Protein AF-A0AA40WFL5-F1 (afdb_monomer_lite)

Secondary structure (DSSP, 8-state):
--SBSGGG----HHHHHHHTTTS---B-----TTTTTHHHHHS-HHHHHHHHHHHHTTS-HHHHHHHHHHHHHHHTT-S-HHHHHHHHHHHHHHHHHHH---HHHHHHHHHHTTTT-

Organism: NCBI:txid44276

Sequence (117 aa):
MGDRFLDQFVLTKQETDVFQDFIPDFKIDLFDLKEVELKKKLESITFQVTLGVVQKIREGDLEFISHLPGLFSLLVGIEEESKRVTILRKLLLYIYWARELKPTEFKRVLAISKLEQ

Structure (mmCIF, N/CA/C/O backbone):
data_AF-A0AA40WFL5-F1
#
_entry.id   AF-A0AA40WFL5-F1
#
loop_
_atom_site.group_PDB
_atom_site.id
_atom_site.type_symbol
_atom_site.label_atom_id
_atom_site.label_alt_id
_atom_site.label_comp_id
_atom_site.label_asym_id
_atom_site.label_entity_id
_atom_site.label_seq_id
_atom_site.pdbx_PDB_ins_code
_atom_site.Cartn_x
_atom_site.Cartn_y
_atom_site.Cartn_z
_atom_site.occupancy
_atom_site.B_iso_or_equiv
_atom_site.auth_seq_id
_atom_site.auth_comp_id
_atom_site.auth_asym_id
_atom_site.auth_atom_id
_atom_site.pdbx_PDB_model_num
ATOM 1 N N . MET A 1 1 ? -8.247 0.980 -27.209 1.00 62.97 1 MET A N 1
ATOM 2 C CA . MET A 1 1 ? -7.196 0.127 -26.623 1.00 62.97 1 MET A CA 1
ATOM 3 C C . MET A 1 1 ? -7.851 -1.179 -26.235 1.00 62.97 1 MET A C 1
ATOM 5 O O . MET A 1 1 ? -8.976 -1.129 -25.745 1.00 62.97 1 MET A O 1
ATOM 9 N N . GLY A 1 2 ? -7.224 -2.301 -26.580 1.00 79.25 2 GLY A N 1
ATOM 10 C CA . GLY A 1 2 ? -7.715 -3.634 -26.235 1.00 79.25 2 GLY A CA 1
ATOM 11 C C . GLY A 1 2 ? -7.465 -3.976 -24.765 1.00 79.25 2 GLY A C 1
ATOM 12 O O . GLY A 1 2 ? -6.986 -3.139 -23.994 1.00 79.25 2 GLY A O 1
ATOM 13 N N . ASP A 1 3 ? -7.858 -5.181 -24.370 1.00 87.06 3 ASP A N 1
ATOM 14 C CA . ASP A 1 3 ? -7.826 -5.664 -22.991 1.00 87.06 3 ASP A CA 1
ATOM 15 C C . ASP A 1 3 ? -6.572 -6.487 -22.675 1.00 87.06 3 ASP A C 1
ATOM 17 O O . ASP A 1 3 ? -6.516 -7.139 -21.635 1.00 87.06 3 ASP A O 1
ATOM 21 N N . ARG A 1 4 ? -5.550 -6.470 -23.535 1.00 87.31 4 ARG A N 1
ATOM 22 C CA . ARG A 1 4 ? -4.276 -7.157 -23.304 1.00 87.31 4 ARG A CA 1
ATOM 23 C C . ARG A 1 4 ? -3.137 -6.174 -23.068 1.00 87.31 4 ARG A C 1
ATOM 25 O O . ARG A 1 4 ? -3.219 -4.988 -23.395 1.00 87.31 4 ARG A O 1
ATOM 32 N N . PHE A 1 5 ? -2.067 -6.665 -22.451 1.00 86.75 5 PHE A N 1
ATOM 33 C CA . PHE A 1 5 ? -0.903 -5.853 -22.117 1.00 86.75 5 PHE A CA 1
ATOM 34 C C . PHE A 1 5 ? -0.224 -5.285 -23.362 1.00 86.75 5 PHE A C 1
ATOM 36 O O . PHE A 1 5 ? 0.102 -4.098 -23.382 1.00 86.75 5 PHE A O 1
ATOM 43 N N . LEU A 1 6 ? -0.087 -6.083 -24.424 1.00 87.06 6 LEU A N 1
ATOM 44 C CA . LEU A 1 6 ? 0.488 -5.600 -25.680 1.00 87.06 6 LEU A CA 1
ATOM 45 C C . LEU A 1 6 ? -0.364 -4.519 -26.357 1.00 87.06 6 LEU A C 1
ATOM 47 O O . LEU A 1 6 ? 0.194 -3.633 -26.999 1.00 87.06 6 LEU A O 1
ATOM 51 N N . ASP A 1 7 ? -1.682 -4.507 -26.132 1.00 87.25 7 ASP A N 1
ATOM 52 C CA . ASP A 1 7 ? -2.582 -3.487 -26.691 1.00 87.25 7 ASP A CA 1
ATOM 53 C C . ASP A 1 7 ? -2.334 -2.076 -26.128 1.00 87.25 7 ASP A C 1
ATOM 55 O O . ASP A 1 7 ? -2.905 -1.097 -26.622 1.00 87.25 7 ASP A O 1
ATOM 59 N N . GLN A 1 8 ? -1.515 -1.961 -25.075 1.00 84.62 8 GLN A N 1
ATOM 60 C CA . GLN A 1 8 ? -1.120 -0.683 -24.475 1.00 84.62 8 GLN A CA 1
ATOM 61 C C . GLN A 1 8 ? 0.056 -0.022 -25.202 1.00 84.62 8 GLN A C 1
ATOM 63 O O . GLN A 1 8 ? 0.362 1.143 -24.941 1.00 84.62 8 GLN A O 1
ATOM 68 N N . PHE A 1 9 ? 0.709 -0.738 -26.117 1.00 84.81 9 PHE A N 1
ATOM 69 C CA . PHE A 1 9 ? 1.863 -0.254 -26.860 1.00 84.81 9 PHE A CA 1
ATOM 70 C C . PHE A 1 9 ? 1.497 -0.032 -28.326 1.00 84.81 9 PHE A C 1
ATOM 72 O O . PHE A 1 9 ? 0.737 -0.789 -28.924 1.00 84.81 9 PHE A O 1
ATOM 79 N N . VAL A 1 10 ? 2.071 1.006 -28.932 1.00 85.50 10 VAL A N 1
ATOM 80 C CA . VAL A 1 10 ? 2.010 1.212 -30.383 1.00 85.50 10 VAL A CA 1
ATOM 81 C C . VAL A 1 10 ? 3.369 0.821 -30.942 1.00 85.50 10 VAL A C 1
ATOM 83 O O . VAL A 1 10 ? 4.265 1.654 -31.035 1.00 85.50 10 VAL A O 1
ATOM 86 N N . LEU A 1 11 ? 3.532 -0.467 -31.237 1.00 85.06 11 LEU A N 1
ATOM 87 C CA . LEU A 1 11 ? 4.772 -1.015 -31.780 1.00 85.06 11 LEU A CA 1
ATOM 88 C C . LEU A 1 11 ? 4.714 -1.053 -33.306 1.00 85.06 11 LEU A C 1
ATOM 90 O O . LEU A 1 11 ? 3.688 -1.377 -33.909 1.00 85.06 11 LEU A O 1
ATOM 94 N N . THR A 1 12 ? 5.839 -0.755 -33.946 1.00 89.94 12 THR A N 1
ATOM 95 C CA . THR A 1 12 ? 6.025 -1.055 -35.364 1.00 89.94 12 THR A CA 1
ATOM 96 C C . THR A 1 12 ? 6.135 -2.567 -35.573 1.00 89.94 12 THR A C 1
ATOM 98 O O . THR A 1 12 ? 6.370 -3.346 -34.645 1.00 89.94 12 THR A O 1
ATOM 101 N N . LYS A 1 13 ? 5.992 -3.011 -36.824 1.00 88.00 13 LYS A N 1
ATOM 102 C CA . LYS A 1 13 ? 6.083 -4.436 -37.167 1.00 88.00 13 LYS A CA 1
ATOM 103 C C . LYS A 1 13 ? 7.443 -5.037 -36.784 1.00 88.00 13 LYS A C 1
ATOM 105 O O . LYS A 1 13 ? 7.504 -6.123 -36.230 1.00 88.00 13 LYS A O 1
ATOM 110 N N . GLN A 1 14 ? 8.512 -4.273 -37.006 1.00 89.81 14 GLN A N 1
ATOM 111 C CA . GLN A 1 14 ? 9.882 -4.687 -36.712 1.00 89.81 14 GLN A CA 1
ATOM 112 C C . GLN A 1 14 ? 10.139 -4.806 -35.200 1.00 89.81 14 GLN A C 1
ATOM 114 O O . GLN A 1 14 ? 10.811 -5.733 -34.764 1.00 89.81 14 GLN A O 1
ATOM 119 N N . GLU A 1 15 ? 9.573 -3.906 -34.391 1.00 86.94 15 GLU A N 1
ATOM 120 C CA . GLU A 1 15 ? 9.639 -3.989 -32.926 1.00 86.94 15 GLU A CA 1
ATOM 121 C C . GLU A 1 15 ? 8.811 -5.157 -32.390 1.00 86.94 15 GLU A C 1
ATOM 123 O O . GLU A 1 15 ? 9.253 -5.860 -31.489 1.00 86.94 15 GLU A O 1
ATOM 128 N N . THR A 1 16 ? 7.636 -5.404 -32.970 1.00 86.75 16 THR A N 1
ATOM 129 C CA . THR A 1 16 ? 6.779 -6.532 -32.579 1.00 86.75 16 THR A CA 1
ATOM 130 C C . THR A 1 16 ? 7.499 -7.862 -32.796 1.00 86.75 16 THR A C 1
ATOM 132 O O . THR A 1 16 ? 7.569 -8.667 -31.872 1.00 86.75 16 THR A O 1
ATOM 135 N N . ASP A 1 17 ? 8.113 -8.055 -33.967 1.00 86.56 17 ASP A N 1
ATOM 136 C CA . ASP A 1 17 ? 8.839 -9.286 -34.305 1.00 86.56 17 ASP A CA 1
ATOM 137 C C . ASP A 1 17 ? 10.021 -9.555 -33.355 1.00 86.56 17 ASP A C 1
ATOM 139 O O . ASP A 1 17 ? 10.350 -10.709 -33.088 1.00 86.56 17 ASP A O 1
ATOM 143 N N . VAL A 1 18 ? 10.653 -8.500 -32.828 1.00 87.06 18 VAL A N 1
ATOM 144 C CA . VAL A 1 18 ? 11.785 -8.610 -31.895 1.00 87.06 18 VAL A CA 1
ATOM 145 C C . VAL A 1 18 ? 11.320 -8.806 -30.455 1.00 87.06 18 VAL A C 1
ATOM 147 O O . VAL A 1 18 ? 11.914 -9.594 -29.725 1.00 87.06 18 VAL A O 1
ATOM 150 N N . PHE A 1 19 ? 10.293 -8.076 -30.016 1.00 80.56 19 PHE A N 1
ATOM 151 C CA . PHE A 1 19 ? 9.925 -7.999 -28.602 1.00 80.56 19 PHE A CA 1
ATOM 152 C C . PHE A 1 19 ? 8.816 -8.964 -28.178 1.00 80.56 19 PHE A C 1
ATOM 154 O O . PHE A 1 19 ? 8.676 -9.193 -26.976 1.00 80.56 19 PHE A O 1
ATOM 161 N N . GLN A 1 20 ? 8.059 -9.554 -29.111 1.00 79.94 20 GLN A N 1
ATOM 162 C CA . GLN A 1 20 ? 6.949 -10.464 -28.784 1.00 79.94 20 GLN A CA 1
ATOM 163 C C . GLN A 1 20 ? 7.365 -11.641 -27.888 1.00 79.94 20 GLN A C 1
ATOM 165 O O . GLN A 1 20 ? 6.587 -12.061 -27.038 1.00 79.94 20 GLN A O 1
ATOM 170 N N . ASP A 1 21 ? 8.603 -12.125 -28.024 1.00 84.56 21 ASP A N 1
ATOM 171 C CA . ASP A 1 21 ? 9.113 -13.259 -27.244 1.00 84.56 21 ASP A CA 1
ATOM 172 C C . ASP A 1 21 ? 9.585 -12.853 -25.836 1.00 84.56 21 ASP A C 1
ATOM 174 O O . ASP A 1 21 ? 9.753 -13.701 -24.958 1.00 84.56 21 ASP A O 1
ATOM 178 N N . PHE A 1 22 ? 9.800 -11.555 -25.603 1.00 85.25 22 PHE A N 1
ATOM 179 C CA .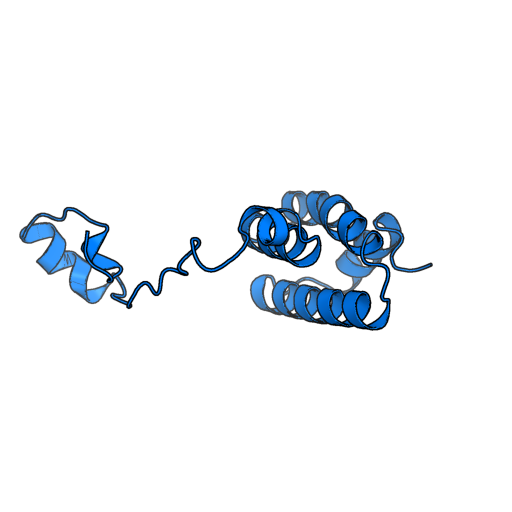 PHE A 1 22 ? 10.335 -11.021 -24.346 1.00 85.25 22 PHE A CA 1
ATOM 180 C C . PHE A 1 22 ? 9.291 -10.274 -23.516 1.00 85.25 22 PHE A C 1
ATOM 182 O O . PHE A 1 22 ? 9.456 -10.141 -22.302 1.00 85.25 22 PHE A O 1
ATOM 189 N N . ILE A 1 23 ? 8.233 -9.765 -24.151 1.00 82.31 23 ILE A N 1
ATOM 190 C CA . ILE A 1 23 ? 7.171 -9.027 -23.473 1.00 82.31 23 ILE A CA 1
ATOM 191 C C . ILE A 1 23 ? 6.019 -9.990 -23.159 1.00 82.31 23 ILE A C 1
ATOM 193 O O . ILE A 1 23 ? 5.372 -10.489 -24.077 1.00 82.31 23 ILE A O 1
ATOM 197 N N . PRO A 1 24 ? 5.709 -10.242 -21.874 1.00 84.00 24 PRO A N 1
ATOM 198 C CA . PRO A 1 24 ? 4.592 -11.099 -21.512 1.00 84.00 24 PRO A CA 1
ATOM 199 C C . PRO A 1 24 ? 3.269 -10.430 -21.884 1.00 84.00 24 PRO A C 1
ATOM 201 O O . PRO A 1 24 ? 2.962 -9.332 -21.421 1.00 84.00 24 PRO A O 1
ATOM 204 N N . ASP A 1 25 ? 2.459 -11.128 -22.674 1.00 88.94 25 ASP A N 1
ATOM 205 C CA . ASP A 1 25 ? 1.143 -10.649 -23.076 1.00 88.94 25 ASP A CA 1
ATOM 206 C C . ASP A 1 25 ? 0.030 -11.310 -22.255 1.00 88.94 25 ASP A C 1
ATOM 208 O O . ASP A 1 25 ? -0.427 -12.424 -22.531 1.00 88.94 25 ASP A O 1
ATOM 212 N N . PHE A 1 26 ? -0.406 -10.618 -21.208 1.00 88.38 26 PHE A N 1
ATOM 213 C CA . PHE A 1 26 ? -1.483 -11.055 -20.324 1.00 88.38 26 PHE A CA 1
ATOM 214 C C . PHE A 1 26 ? -2.728 -10.184 -20.499 1.00 88.38 26 PHE A C 1
ATOM 216 O O . PHE A 1 26 ? -2.655 -9.032 -20.925 1.00 88.38 26 PHE A O 1
ATOM 223 N N . LYS A 1 27 ? -3.888 -10.738 -20.136 1.00 89.00 27 LYS A N 1
ATOM 224 C CA . LYS A 1 27 ? -5.141 -9.985 -20.098 1.00 89.00 27 LYS A CA 1
ATOM 225 C C . LYS A 1 27 ? -5.105 -8.984 -18.941 1.00 89.00 27 LYS A C 1
ATOM 227 O O . LYS A 1 27 ? -4.838 -9.357 -17.799 1.00 89.00 27 LYS A O 1
ATOM 232 N N . ILE A 1 28 ? -5.401 -7.729 -19.235 1.00 84.62 28 ILE A N 1
ATOM 233 C CA . ILE A 1 28 ? -5.648 -6.676 -18.261 1.00 84.62 28 ILE A CA 1
ATOM 234 C C . ILE A 1 28 ? -7.125 -6.749 -17.869 1.00 84.62 28 ILE A C 1
ATOM 236 O O . ILE A 1 28 ? -8.005 -6.266 -18.578 1.00 84.62 28 ILE A O 1
ATOM 240 N N . ASP A 1 29 ? -7.398 -7.339 -16.710 1.00 78.62 29 ASP A N 1
ATOM 241 C CA . ASP A 1 29 ? -8.727 -7.285 -16.103 1.00 78.62 29 ASP A CA 1
ATOM 242 C C . ASP A 1 29 ? -8.863 -5.961 -15.339 1.00 78.62 29 ASP A C 1
ATOM 244 O O . ASP A 1 29 ? -8.360 -5.792 -14.223 1.00 78.62 29 ASP A O 1
ATOM 248 N N . LEU A 1 30 ? -9.490 -4.977 -15.984 1.00 71.06 30 LEU A N 1
ATOM 249 C CA . LEU A 1 30 ? -9.793 -3.691 -15.365 1.00 71.06 30 LEU A CA 1
ATOM 250 C C . LEU A 1 30 ? -11.055 -3.819 -14.507 1.00 71.06 30 LEU A C 1
ATOM 252 O O . LEU A 1 30 ? -12.089 -4.301 -14.962 1.00 71.06 30 LEU A O 1
ATOM 256 N N . PHE A 1 31 ? -10.980 -3.349 -13.264 1.00 67.88 31 PHE A N 1
ATOM 257 C CA . PHE A 1 31 ? -12.146 -3.257 -12.390 1.00 67.88 31 PHE A CA 1
ATOM 258 C C . PHE A 1 31 ? -13.103 -2.172 -12.896 1.00 67.88 31 PHE A C 1
ATOM 260 O O . PHE A 1 31 ? -12.677 -1.032 -13.100 1.00 67.88 31 PHE A O 1
ATOM 267 N N . ASP A 1 32 ? -14.396 -2.490 -13.025 1.00 67.44 32 ASP A N 1
ATOM 268 C CA . ASP A 1 32 ? -15.405 -1.464 -13.286 1.00 67.44 32 ASP A CA 1
ATOM 269 C C . ASP A 1 32 ? -15.605 -0.605 -12.029 1.00 67.44 32 ASP A C 1
ATOM 271 O O . ASP A 1 32 ? -16.140 -1.037 -11.004 1.00 67.44 32 ASP A O 1
ATOM 275 N N . LEU A 1 33 ? -15.126 0.636 -12.099 1.00 61.84 33 LEU A N 1
ATOM 276 C CA . LEU A 1 33 ? -15.220 1.599 -11.007 1.00 61.84 33 LEU A CA 1
ATOM 277 C C . LEU A 1 33 ? -16.622 2.219 -10.896 1.00 61.84 33 LEU A C 1
ATOM 279 O O . LEU A 1 33 ? -16.852 2.976 -9.959 1.00 61.84 33 LEU A O 1
ATOM 283 N N . LYS A 1 34 ? -17.548 1.935 -11.826 1.00 66.06 34 LYS A N 1
ATOM 284 C CA . LYS A 1 34 ? -18.936 2.428 -11.780 1.00 66.06 34 LYS A CA 1
ATOM 285 C C . LYS A 1 34 ? -19.806 1.648 -10.798 1.00 66.06 34 LYS A C 1
ATOM 287 O O . LYS A 1 34 ? -20.694 2.231 -10.188 1.00 66.06 34 LYS A O 1
ATOM 292 N N . GLU A 1 35 ? -19.543 0.355 -10.627 1.00 65.31 35 GLU A N 1
ATOM 293 C CA . GLU A 1 35 ? -20.287 -0.521 -9.704 1.00 65.31 35 GLU A CA 1
ATOM 294 C C . GLU A 1 35 ? -19.755 -0.465 -8.265 1.00 65.31 35 GLU A C 1
ATOM 296 O O . GLU A 1 35 ? -20.325 -1.030 -7.333 1.00 65.31 35 GLU A O 1
ATOM 301 N N . VAL A 1 36 ? -18.642 0.234 -8.070 1.00 65.50 36 VAL A N 1
ATOM 302 C CA . VAL A 1 36 ? -17.954 0.371 -6.796 1.00 65.50 36 VAL A CA 1
ATOM 303 C C . VAL A 1 36 ? -17.988 1.838 -6.407 1.00 65.50 36 VAL A C 1
ATOM 305 O O . VAL A 1 36 ? -17.605 2.690 -7.198 1.00 65.50 36 VAL A O 1
ATOM 308 N N . GLU A 1 37 ? -18.359 2.165 -5.168 1.00 73.94 37 GLU A N 1
ATOM 309 C CA . GLU A 1 37 ? -18.141 3.520 -4.649 1.00 73.94 37 GLU A CA 1
ATOM 310 C C . GLU A 1 37 ? -16.633 3.771 -4.519 1.00 73.94 37 GLU A C 1
ATOM 312 O O . GLU A 1 37 ? -16.019 3.556 -3.471 1.00 73.94 37 GLU A O 1
ATOM 317 N N . LEU A 1 38 ? -16.027 4.208 -5.625 1.00 65.81 38 LEU A N 1
ATOM 318 C CA . LEU A 1 38 ? -14.590 4.376 -5.775 1.00 65.81 38 LEU A CA 1
ATOM 319 C C . LEU A 1 38 ? -14.031 5.267 -4.676 1.00 65.81 38 LEU A C 1
ATOM 321 O O . LEU A 1 38 ? -13.015 4.940 -4.077 1.00 65.81 38 LEU A O 1
ATOM 325 N N . LYS A 1 39 ? -14.752 6.341 -4.350 1.00 65.50 39 LYS A N 1
ATOM 326 C CA . LYS A 1 39 ? -14.411 7.239 -3.251 1.00 65.50 39 LYS A CA 1
ATOM 327 C C . LYS A 1 39 ? -14.286 6.487 -1.920 1.00 65.50 39 LYS A C 1
ATOM 329 O O . LYS A 1 39 ? -13.246 6.590 -1.286 1.00 65.50 39 LYS A O 1
ATOM 334 N N . LYS A 1 40 ? -15.253 5.634 -1.560 1.00 70.00 40 LYS A N 1
ATOM 335 C CA . LYS A 1 40 ? -15.188 4.832 -0.323 1.00 70.00 40 LYS A CA 1
ATOM 336 C C . LYS A 1 40 ? -14.070 3.787 -0.347 1.00 70.00 40 LYS A C 1
ATOM 338 O O . LYS A 1 40 ? -13.472 3.518 0.690 1.00 70.00 40 LYS A O 1
ATOM 343 N N . LYS A 1 41 ? -13.751 3.200 -1.509 1.00 68.81 41 LYS A N 1
ATOM 344 C CA . LYS A 1 41 ? -12.595 2.291 -1.631 1.00 68.81 41 LYS A CA 1
ATOM 345 C C . LYS A 1 41 ? -11.257 3.024 -1.543 1.00 68.81 41 LYS A C 1
ATOM 347 O O . LYS A 1 41 ? -10.358 2.517 -0.888 1.00 68.81 41 LYS A O 1
ATOM 352 N N . LEU A 1 42 ? -11.124 4.195 -2.161 1.00 65.44 42 LEU A N 1
ATOM 353 C CA . LEU A 1 42 ? -9.914 5.023 -2.102 1.00 65.44 42 LEU A CA 1
ATOM 354 C C . LEU A 1 42 ? -9.709 5.644 -0.712 1.00 65.44 42 LEU A C 1
ATOM 356 O O . LEU A 1 42 ? -8.574 5.829 -0.284 1.00 65.44 42 LEU A O 1
ATOM 360 N N . GLU A 1 43 ? -10.795 5.929 0.007 1.00 75.06 43 GLU A N 1
ATOM 361 C CA . GLU A 1 43 ? -10.791 6.360 1.412 1.00 75.06 43 GLU A CA 1
ATOM 362 C C . GLU A 1 43 ? -10.583 5.191 2.385 1.00 75.06 43 GLU A C 1
ATOM 364 O O . GLU A 1 43 ? -10.298 5.406 3.562 1.00 75.06 43 GLU A O 1
ATOM 369 N N . SER A 1 44 ? -10.689 3.942 1.915 1.00 85.44 44 SER A N 1
ATOM 370 C CA . SER A 1 44 ? -10.448 2.780 2.760 1.00 85.44 44 SER A CA 1
ATOM 371 C C . SER A 1 44 ? -8.990 2.748 3.191 1.00 85.44 44 SER A C 1
ATOM 373 O O . SER A 1 44 ? -8.082 2.568 2.377 1.00 85.44 44 SER A O 1
ATOM 375 N N . ILE A 1 45 ? -8.781 2.819 4.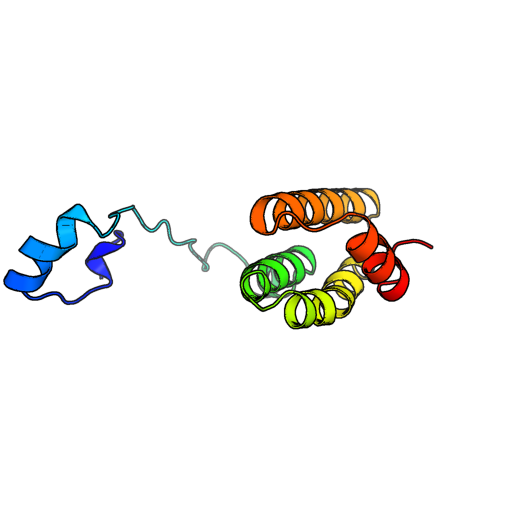502 1.00 81.06 45 ILE A N 1
ATOM 376 C CA . ILE A 1 45 ? -7.473 2.671 5.139 1.00 81.06 45 ILE A CA 1
ATOM 377 C C . ILE A 1 45 ? -6.745 1.424 4.615 1.00 81.06 45 ILE A C 1
ATOM 379 O O . ILE A 1 45 ? -5.567 1.479 4.279 1.00 81.06 45 ILE A O 1
ATOM 383 N N . THR A 1 46 ? -7.448 0.296 4.473 1.00 81.50 46 THR A N 1
ATOM 384 C CA . THR A 1 46 ? -6.859 -0.950 3.958 1.00 81.50 46 THR A CA 1
ATOM 385 C C . THR A 1 46 ? -6.273 -0.776 2.560 1.00 81.50 46 THR A C 1
ATOM 387 O O . THR A 1 46 ? -5.174 -1.261 2.285 1.00 81.50 46 THR A O 1
ATOM 390 N N . PHE A 1 47 ? -6.993 -0.082 1.679 1.00 84.25 47 PHE A N 1
ATOM 391 C CA . PHE A 1 47 ? -6.549 0.169 0.315 1.00 84.25 47 PHE A CA 1
ATOM 392 C C . PHE A 1 47 ? -5.364 1.136 0.286 1.00 84.25 47 PHE A C 1
ATOM 394 O O . PHE A 1 47 ? -4.361 0.833 -0.354 1.00 84.25 47 PHE A O 1
ATOM 401 N N . GLN A 1 48 ? -5.441 2.246 1.025 1.00 85.12 48 GLN A N 1
ATOM 402 C CA . GLN A 1 48 ? -4.372 3.248 1.095 1.00 85.12 48 GLN A CA 1
ATOM 403 C C . GLN A 1 48 ? -3.054 2.647 1.585 1.00 85.12 48 GLN A C 1
ATOM 405 O O . GLN A 1 48 ? -2.008 2.864 0.977 1.00 85.12 48 GLN A O 1
ATOM 410 N N . VAL A 1 49 ? -3.108 1.832 2.640 1.00 85.88 49 VAL A N 1
ATOM 411 C CA . VAL A 1 49 ? -1.915 1.172 3.180 1.00 85.88 49 VAL A CA 1
ATOM 412 C C . VAL A 1 49 ? -1.370 0.138 2.202 1.00 85.88 49 VAL A C 1
ATOM 414 O O . VAL A 1 49 ? -0.168 0.115 1.949 1.00 85.88 49 VAL A O 1
ATOM 417 N N . THR A 1 50 ? -2.237 -0.691 1.611 1.00 84.56 50 THR A N 1
ATOM 418 C CA . THR A 1 50 ? -1.808 -1.720 0.649 1.00 84.56 50 THR A CA 1
ATOM 419 C C . THR A 1 50 ? -1.159 -1.094 -0.581 1.00 84.56 50 THR A C 1
ATOM 421 O O . THR A 1 50 ? -0.060 -1.490 -0.966 1.00 84.56 50 THR A O 1
ATOM 424 N N . LEU A 1 51 ? -1.806 -0.090 -1.176 1.00 85.62 51 LEU A N 1
ATOM 425 C CA . LEU A 1 51 ? -1.288 0.597 -2.352 1.00 85.62 51 LEU A CA 1
ATOM 426 C C . LEU A 1 51 ? 0.005 1.350 -2.031 1.00 85.62 51 LEU A C 1
ATOM 428 O O . LEU A 1 51 ? 0.961 1.254 -2.795 1.00 85.62 51 LEU A O 1
ATOM 432 N N . GLY A 1 52 ? 0.061 2.033 -0.885 1.00 87.81 52 GLY A N 1
ATOM 433 C CA . GLY A 1 52 ? 1.263 2.724 -0.432 1.00 87.81 52 GLY A CA 1
ATOM 434 C C . GLY A 1 52 ? 2.448 1.774 -0.264 1.00 87.81 52 GLY A C 1
ATOM 435 O O . GLY A 1 52 ? 3.537 2.070 -0.746 1.00 87.81 52 GLY A O 1
ATOM 436 N N . VAL A 1 53 ? 2.240 0.586 0.317 1.00 88.06 53 VAL A N 1
ATOM 437 C CA . VAL A 1 53 ? 3.291 -0.441 0.389 1.00 88.06 53 VAL A CA 1
ATOM 438 C C . VAL A 1 53 ? 3.713 -0.880 -1.014 1.00 88.06 53 VAL A C 1
ATOM 440 O O . VAL A 1 53 ? 4.903 -0.861 -1.309 1.00 88.06 53 VAL A O 1
ATOM 443 N N . VAL A 1 54 ? 2.769 -1.229 -1.897 1.00 88.25 54 VAL A N 1
ATOM 444 C CA . VAL A 1 54 ? 3.068 -1.700 -3.266 1.00 88.25 54 VAL A CA 1
ATOM 445 C C . VAL A 1 54 ? 3.852 -0.665 -4.078 1.00 88.25 54 VAL A C 1
ATOM 447 O O . VAL A 1 54 ? 4.796 -1.032 -4.772 1.00 88.25 54 VAL A O 1
ATOM 450 N N . GLN A 1 55 ? 3.502 0.618 -3.981 1.00 87.50 55 GLN A N 1
ATOM 451 C CA . GLN A 1 55 ? 4.183 1.697 -4.704 1.00 87.50 55 GLN A CA 1
ATOM 452 C C . GLN A 1 55 ? 5.624 1.898 -4.231 1.00 87.50 55 GLN A C 1
ATOM 454 O O . GLN A 1 55 ? 6.508 2.180 -5.036 1.00 87.50 55 GLN A O 1
ATOM 459 N N . LYS A 1 56 ? 5.855 1.742 -2.927 1.00 90.94 56 LYS A N 1
ATOM 460 C CA . LYS A 1 56 ? 7.136 2.030 -2.277 1.00 90.94 56 LYS A CA 1
ATOM 461 C C . LYS A 1 56 ? 8.067 0.821 -2.217 1.00 90.94 56 LYS A C 1
ATOM 463 O O . LYS A 1 56 ? 9.262 0.968 -1.990 1.00 90.94 56 LYS A O 1
ATOM 468 N N . ILE A 1 57 ? 7.561 -0.387 -2.472 1.00 87.38 57 ILE A N 1
ATOM 469 C CA . ILE A 1 57 ? 8.301 -1.629 -2.215 1.00 87.38 57 ILE A CA 1
ATOM 470 C C . ILE A 1 57 ? 9.570 -1.817 -3.048 1.00 87.38 57 ILE A C 1
ATOM 472 O O . ILE A 1 57 ? 10.415 -2.615 -2.660 1.00 87.38 57 ILE A O 1
ATOM 476 N N . ARG A 1 58 ? 9.720 -1.100 -4.164 1.00 86.75 58 ARG A N 1
ATOM 477 C CA . ARG A 1 58 ? 10.913 -1.161 -5.027 1.00 86.75 58 ARG A CA 1
ATOM 478 C C . ARG A 1 58 ? 11.938 -0.060 -4.744 1.00 86.75 58 ARG A C 1
ATOM 480 O O . ARG A 1 58 ? 12.972 -0.029 -5.399 1.00 86.75 58 ARG A O 1
ATOM 487 N N . GLU A 1 59 ? 11.655 0.846 -3.811 1.00 88.19 59 GLU A N 1
ATOM 488 C CA . GLU A 1 59 ? 12.608 1.882 -3.401 1.00 88.19 59 GLU A CA 1
ATOM 489 C C . GLU A 1 59 ? 13.787 1.270 -2.626 1.00 88.19 59 GLU A C 1
ATOM 491 O O . GLU A 1 59 ? 13.726 0.107 -2.220 1.00 88.19 59 GLU A O 1
ATOM 496 N N . GLY A 1 60 ? 14.859 2.033 -2.395 1.00 86.44 60 GLY A N 1
ATOM 497 C CA . GLY A 1 60 ? 15.973 1.594 -1.545 1.00 86.44 60 GLY A CA 1
ATOM 498 C C . GLY A 1 60 ? 15.510 1.207 -0.135 1.00 86.44 60 GLY A C 1
ATOM 499 O O . GLY A 1 60 ? 14.416 1.576 0.294 1.00 86.44 60 GLY A O 1
ATOM 500 N N . ASP A 1 61 ? 16.295 0.389 0.576 1.00 85.19 61 ASP A N 1
ATOM 501 C CA . ASP A 1 61 ? 15.896 -0.136 1.895 1.00 85.19 61 ASP A CA 1
ATOM 502 C C . ASP A 1 61 ? 15.574 0.985 2.886 1.00 85.19 61 ASP A C 1
ATOM 504 O O . ASP A 1 61 ? 14.545 0.937 3.559 1.00 85.19 61 ASP A O 1
ATOM 508 N N . LEU A 1 62 ? 16.416 2.019 2.936 1.00 86.12 62 LEU A N 1
ATOM 509 C CA . LEU A 1 62 ? 16.234 3.153 3.839 1.00 86.12 62 LEU A CA 1
ATOM 510 C C . LEU A 1 62 ? 15.007 3.989 3.459 1.00 86.12 62 LEU A C 1
ATOM 512 O O . LEU A 1 62 ? 14.207 4.324 4.334 1.00 86.12 62 LEU A O 1
ATOM 516 N N . GLU A 1 63 ? 14.831 4.290 2.171 1.00 88.94 63 GLU A N 1
ATOM 517 C CA . GLU A 1 63 ? 13.687 5.046 1.658 1.00 88.94 63 GLU A CA 1
ATOM 518 C C . GLU A 1 63 ? 12.375 4.319 1.956 1.00 88.94 63 GLU A C 1
ATOM 520 O O . GLU A 1 63 ? 11.471 4.888 2.572 1.00 88.94 63 GLU A O 1
ATOM 525 N N . PHE A 1 64 ? 12.302 3.028 1.633 1.00 89.62 64 PHE A N 1
ATOM 526 C CA . PHE A 1 64 ? 11.116 2.219 1.884 1.00 89.62 64 PHE A CA 1
ATOM 527 C C . PHE A 1 64 ? 10.776 2.141 3.375 1.00 89.62 64 PHE A C 1
ATOM 529 O O . PHE A 1 64 ? 9.631 2.387 3.767 1.00 89.62 64 PHE A O 1
ATOM 536 N N . ILE A 1 65 ? 11.769 1.849 4.222 1.00 87.56 65 ILE A N 1
ATOM 537 C CA . ILE A 1 65 ? 11.589 1.761 5.676 1.00 87.56 65 ILE A CA 1
ATOM 538 C C . ILE A 1 65 ? 11.109 3.095 6.253 1.00 87.56 65 ILE A C 1
ATOM 540 O O . ILE A 1 65 ? 10.260 3.094 7.143 1.00 87.56 65 ILE A O 1
ATOM 544 N N . SER A 1 66 ? 11.581 4.228 5.725 1.00 88.94 66 SER A N 1
ATOM 545 C CA . SER A 1 66 ? 11.155 5.557 6.179 1.00 88.94 66 SER A CA 1
ATOM 546 C C . SER A 1 66 ? 9.664 5.842 5.934 1.00 88.94 66 SER A C 1
ATOM 548 O O . SER A 1 66 ? 9.055 6.616 6.673 1.00 88.94 66 SER A O 1
ATOM 550 N N . HIS A 1 67 ? 9.049 5.185 4.944 1.00 89.62 67 HIS A N 1
ATOM 551 C CA . HIS A 1 67 ? 7.631 5.343 4.616 1.00 89.62 67 HIS A CA 1
ATOM 552 C C . HIS A 1 67 ? 6.702 4.445 5.438 1.00 89.62 67 HIS A C 1
ATOM 554 O O . HIS A 1 67 ? 5.536 4.796 5.647 1.00 89.62 67 HIS A O 1
ATOM 560 N N . LEU A 1 68 ? 7.196 3.300 5.920 1.00 89.19 68 LEU A N 1
ATOM 561 C CA . LEU A 1 68 ? 6.374 2.318 6.627 1.00 89.19 68 LEU A CA 1
ATOM 562 C C . LEU A 1 68 ? 5.661 2.878 7.869 1.00 89.19 68 LEU A C 1
ATOM 564 O O . LEU A 1 68 ? 4.480 2.569 8.017 1.00 89.19 68 LEU A O 1
ATOM 568 N N . PRO A 1 69 ? 6.270 3.730 8.721 1.00 89.81 69 PRO A N 1
ATOM 569 C CA . PRO A 1 69 ? 5.566 4.289 9.871 1.00 89.81 69 PRO A CA 1
ATOM 570 C C . PRO A 1 69 ? 4.330 5.108 9.508 1.00 89.81 69 PRO A C 1
ATOM 572 O O . PRO A 1 69 ? 3.288 4.970 10.144 1.00 89.81 69 PRO A O 1
ATOM 575 N N . GLY A 1 70 ? 4.419 5.922 8.452 1.00 87.75 70 GLY A N 1
ATOM 576 C CA . GLY A 1 70 ? 3.277 6.677 7.938 1.00 87.75 70 GLY A CA 1
ATOM 577 C C . GLY A 1 70 ? 2.161 5.746 7.469 1.00 87.75 70 GLY A C 1
ATOM 578 O O . GLY A 1 70 ? 1.017 5.891 7.891 1.00 87.75 70 GLY A O 1
ATOM 579 N N . LEU A 1 71 ? 2.503 4.730 6.674 1.00 88.94 71 LEU A N 1
ATOM 580 C CA . LEU A 1 71 ? 1.544 3.735 6.185 1.00 88.94 71 LEU A CA 1
ATOM 581 C C . LEU A 1 71 ? 0.907 2.935 7.331 1.00 88.94 71 LEU A C 1
ATOM 583 O O . LEU A 1 71 ? -0.301 2.731 7.357 1.00 88.94 71 LEU 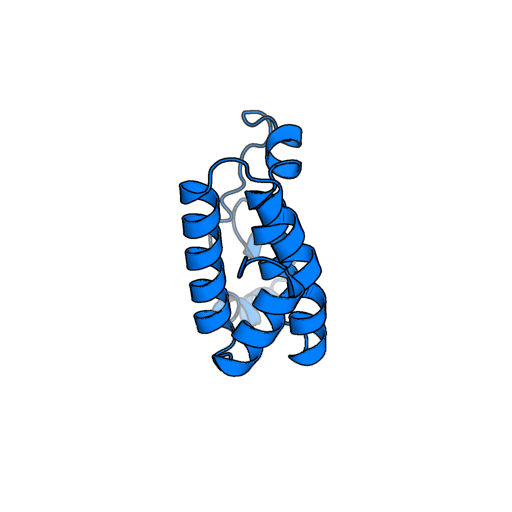A O 1
ATOM 587 N N . PHE A 1 72 ? 1.685 2.515 8.320 1.00 89.38 72 PHE A N 1
ATOM 588 C CA . PHE A 1 72 ? 1.180 1.753 9.458 1.00 89.38 72 PHE A CA 1
ATOM 589 C C . PHE A 1 72 ? 0.371 2.597 10.442 1.00 89.38 72 PHE A C 1
ATOM 591 O O . PHE A 1 72 ? -0.584 2.080 11.019 1.00 89.38 72 PHE A O 1
ATOM 598 N N . SER A 1 73 ? 0.655 3.896 10.569 1.00 86.94 73 SER A N 1
ATOM 599 C CA . SER A 1 73 ? -0.189 4.808 11.350 1.00 86.94 73 SER A CA 1
ATOM 600 C C . SER A 1 73 ? -1.627 4.861 10.827 1.00 86.94 73 SER A C 1
ATOM 602 O O . SER A 1 73 ? -2.563 4.967 11.616 1.00 86.94 73 SER A O 1
ATOM 604 N N . LEU A 1 74 ? -1.827 4.692 9.513 1.00 86.94 74 LEU A N 1
ATOM 605 C CA . LEU A 1 74 ? -3.165 4.644 8.930 1.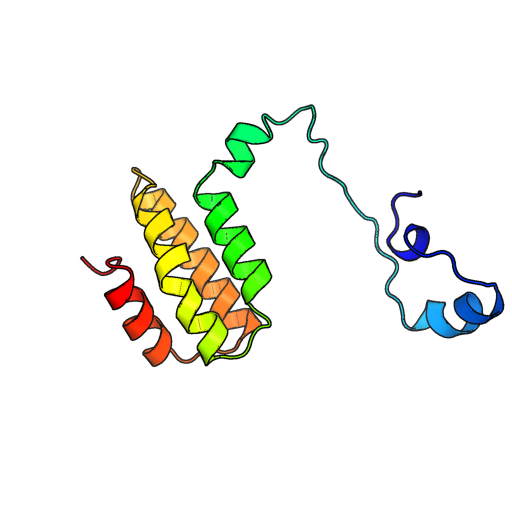00 86.94 74 LEU A CA 1
ATOM 606 C C . LEU A 1 74 ? -3.931 3.414 9.425 1.00 86.94 74 LEU A C 1
ATOM 608 O O . LEU A 1 74 ? -5.115 3.531 9.723 1.00 86.94 74 LEU A O 1
ATOM 612 N N . LEU A 1 75 ? -3.268 2.258 9.592 1.00 85.38 75 LEU A N 1
ATOM 613 C CA . LEU A 1 75 ? -3.906 1.029 10.090 1.00 85.38 75 LEU A CA 1
ATOM 614 C C . LEU A 1 75 ? -4.521 1.202 11.482 1.00 85.38 75 LEU A C 1
ATOM 616 O O . LEU A 1 75 ? -5.498 0.519 11.785 1.00 85.38 75 LEU A O 1
ATOM 620 N N . VAL A 1 76 ? -3.989 2.110 12.306 1.00 86.25 76 VAL A N 1
ATOM 621 C CA . VAL A 1 76 ? -4.546 2.437 13.630 1.00 86.25 76 VAL A CA 1
ATOM 622 C C . VAL A 1 76 ? -5.972 2.990 13.515 1.00 86.25 76 VAL A C 1
ATOM 624 O O . VAL A 1 76 ? -6.780 2.769 14.410 1.00 86.25 76 VAL A O 1
ATOM 627 N N . GLY A 1 77 ? -6.325 3.629 12.396 1.00 84.19 77 GLY A N 1
ATOM 628 C CA . GLY A 1 77 ? -7.685 4.113 12.142 1.00 84.19 77 GLY A CA 1
ATOM 629 C C . GLY A 1 77 ? -8.716 3.014 11.842 1.00 84.19 77 GLY A C 1
ATOM 630 O O . GLY A 1 77 ? -9.896 3.321 11.695 1.00 84.19 77 GLY A O 1
ATOM 631 N N . ILE A 1 78 ? -8.313 1.741 11.733 1.00 85.94 78 ILE A N 1
ATOM 632 C CA . ILE A 1 78 ? -9.252 0.614 11.642 1.00 85.94 78 ILE A CA 1
ATOM 633 C C . ILE A 1 78 ? -9.685 0.247 13.059 1.00 85.94 78 ILE A C 1
ATOM 635 O O . ILE A 1 78 ? -8.886 -0.317 13.803 1.00 85.94 78 ILE A O 1
ATOM 639 N N . GLU A 1 79 ? -10.944 0.518 13.408 1.00 86.31 79 GLU A N 1
ATOM 640 C CA . GLU A 1 79 ? -11.497 0.238 14.744 1.00 86.31 79 GLU A CA 1
ATOM 641 C C . GLU A 1 79 ? -11.376 -1.247 15.124 1.00 86.31 79 GLU A C 1
ATOM 643 O O . GLU A 1 79 ? -10.905 -1.593 16.208 1.00 86.31 79 GLU A O 1
ATOM 648 N N . GLU A 1 80 ? -11.741 -2.143 14.203 1.00 88.00 80 GLU A N 1
ATOM 649 C CA . GLU A 1 80 ? -11.760 -3.583 14.451 1.00 88.00 80 GLU A CA 1
ATOM 650 C C . GLU A 1 80 ? -10.347 -4.189 14.447 1.00 88.00 80 GLU A C 1
ATOM 652 O O . GLU A 1 80 ? -9.691 -4.330 13.409 1.00 88.00 80 GLU A O 1
ATOM 657 N N . GLU A 1 81 ? -9.896 -4.607 15.629 1.00 86.62 81 GLU A N 1
ATOM 658 C CA . GLU A 1 81 ? -8.557 -5.153 15.850 1.00 86.62 81 GLU A CA 1
ATOM 659 C C . GLU A 1 81 ? -8.271 -6.420 15.035 1.00 86.62 81 GLU A C 1
ATOM 661 O O . GLU A 1 81 ? -7.211 -6.527 14.420 1.00 86.62 81 GLU A O 1
ATOM 666 N N . SER A 1 82 ? -9.219 -7.356 14.951 1.00 86.00 82 SER A N 1
ATOM 667 C CA . SER A 1 82 ? -9.053 -8.603 14.186 1.00 86.00 82 SER A CA 1
ATOM 668 C C . SER A 1 82 ? -8.758 -8.331 12.701 1.00 86.00 82 SER A C 1
ATOM 670 O O . SER A 1 82 ? -7.877 -8.963 12.100 1.00 86.00 82 SER A O 1
ATOM 672 N N . LYS A 1 83 ? -9.442 -7.343 12.106 1.00 87.06 83 LYS A N 1
ATOM 673 C CA . LYS A 1 83 ? -9.210 -6.879 10.732 1.00 87.06 83 LYS A CA 1
ATOM 674 C C . LYS A 1 83 ? -7.850 -6.211 10.607 1.00 87.06 83 LYS A C 1
ATOM 676 O O . LYS A 1 83 ? -7.102 -6.545 9.688 1.00 87.06 83 LYS A O 1
ATOM 681 N N . ARG A 1 84 ? -7.502 -5.326 11.544 1.00 88.94 84 ARG A N 1
ATOM 682 C CA . ARG A 1 84 ? -6.200 -4.646 11.593 1.00 88.94 84 ARG A CA 1
ATOM 683 C C . ARG A 1 84 ? -5.041 -5.648 11.642 1.00 88.94 84 ARG A C 1
ATOM 685 O O . ARG A 1 84 ? -4.148 -5.577 10.800 1.00 88.94 84 ARG A O 1
ATOM 692 N N . VAL A 1 85 ? -5.103 -6.637 12.535 1.00 87.06 85 VAL A N 1
ATOM 693 C CA . VAL A 1 85 ? -4.107 -7.716 12.666 1.00 87.06 85 VAL A CA 1
ATOM 694 C C . VAL A 1 85 ? -4.028 -8.561 11.394 1.00 87.06 85 VAL A C 1
ATOM 696 O O . VAL A 1 85 ? -2.936 -8.879 10.923 1.00 87.06 85 VAL A O 1
ATOM 699 N N . THR A 1 86 ? -5.172 -8.896 10.791 1.00 88.75 86 THR A N 1
ATOM 700 C CA . THR A 1 86 ? -5.215 -9.673 9.542 1.00 88.75 86 THR A CA 1
ATOM 701 C C . THR A 1 86 ? -4.543 -8.931 8.386 1.00 88.75 86 THR A C 1
ATOM 703 O O . THR A 1 86 ? -3.765 -9.527 7.637 1.00 88.75 86 THR A O 1
ATOM 706 N N . ILE A 1 87 ? -4.824 -7.635 8.238 1.00 87.19 87 ILE A N 1
ATOM 707 C CA . ILE A 1 87 ? -4.219 -6.784 7.208 1.00 87.19 87 ILE A CA 1
ATOM 708 C C . ILE A 1 87 ? -2.718 -6.649 7.456 1.00 87.19 87 ILE A C 1
ATOM 710 O O . ILE A 1 87 ? -1.932 -6.901 6.544 1.00 87.19 87 ILE A O 1
ATOM 714 N N . LEU A 1 88 ? -2.315 -6.339 8.692 1.00 88.38 88 LEU A N 1
ATOM 715 C CA . LEU A 1 88 ? -0.909 -6.219 9.067 1.00 88.38 88 LEU A CA 1
ATOM 716 C C . LEU A 1 88 ? -0.140 -7.507 8.752 1.00 88.38 88 LEU A C 1
ATOM 718 O O . LEU A 1 88 ? 0.897 -7.456 8.099 1.00 88.38 88 LEU A O 1
ATOM 722 N N . ARG A 1 89 ? -0.676 -8.677 9.121 1.00 87.56 89 ARG A N 1
ATOM 723 C CA . ARG A 1 89 ? -0.052 -9.975 8.825 1.00 87.56 89 ARG A CA 1
ATOM 724 C C . ARG A 1 89 ? 0.149 -10.193 7.326 1.00 87.56 89 ARG A C 1
ATOM 726 O O . ARG A 1 89 ? 1.226 -10.622 6.919 1.00 87.56 89 ARG A O 1
ATOM 733 N N . LYS A 1 90 ? -0.867 -9.907 6.505 1.00 90.00 90 LYS A N 1
ATOM 734 C CA . LYS A 1 90 ? -0.770 -10.037 5.040 1.00 90.00 90 LYS A CA 1
ATOM 735 C C . LYS A 1 90 ? 0.278 -9.089 4.457 1.00 90.00 90 LYS A C 1
ATOM 737 O O . LYS A 1 90 ? 1.056 -9.509 3.606 1.00 90.00 90 LYS A O 1
ATOM 742 N N . LEU A 1 91 ? 0.330 -7.846 4.938 1.00 89.94 91 LEU A N 1
ATOM 743 C CA . LEU A 1 91 ? 1.318 -6.862 4.497 1.00 89.94 91 LEU A CA 1
ATOM 744 C C . LEU A 1 91 ? 2.738 -7.278 4.876 1.00 89.94 91 LEU A C 1
ATOM 746 O O . LEU A 1 91 ? 3.614 -7.261 4.022 1.00 89.94 91 LEU A O 1
ATOM 750 N N . LEU A 1 92 ? 2.963 -7.708 6.119 1.00 87.00 92 LEU A N 1
ATOM 751 C CA . LEU A 1 92 ? 4.276 -8.176 6.568 1.00 87.00 92 LEU A CA 1
ATOM 752 C C . LEU A 1 92 ? 4.761 -9.376 5.744 1.00 87.00 92 LEU A C 1
ATOM 754 O O . LEU A 1 92 ? 5.918 -9.401 5.337 1.00 87.00 92 LEU A O 1
ATOM 758 N N . LEU A 1 93 ? 3.874 -10.333 5.445 1.00 86.62 93 LEU A N 1
ATOM 759 C CA . LEU A 1 93 ? 4.189 -11.471 4.574 1.00 86.62 93 LEU A CA 1
ATOM 760 C C . LEU A 1 93 ? 4.566 -11.025 3.159 1.00 86.62 93 LEU A C 1
ATOM 762 O O . LEU A 1 93 ? 5.548 -11.517 2.611 1.00 86.62 93 LEU A O 1
ATOM 766 N N . TYR A 1 94 ? 3.814 -10.086 2.581 1.00 87.94 94 TYR A N 1
ATOM 767 C CA . TYR A 1 94 ? 4.114 -9.549 1.255 1.00 87.94 94 TYR A CA 1
ATOM 768 C C . TYR A 1 94 ? 5.457 -8.812 1.228 1.00 87.94 94 TYR A C 1
ATOM 770 O O . TYR A 1 94 ? 6.269 -9.054 0.342 1.00 87.94 94 TYR A O 1
ATOM 778 N N . ILE A 1 95 ? 5.721 -7.960 2.222 1.00 87.25 95 ILE A N 1
ATOM 779 C CA . ILE A 1 95 ? 6.982 -7.222 2.330 1.00 87.25 95 ILE A CA 1
ATOM 780 C C . ILE A 1 95 ? 8.161 -8.184 2.510 1.00 87.25 95 ILE A C 1
ATOM 782 O O . ILE A 1 95 ? 9.184 -8.024 1.848 1.00 87.25 95 ILE A O 1
ATOM 786 N N . TYR A 1 96 ? 8.014 -9.196 3.369 1.00 84.31 96 TYR A N 1
ATOM 787 C CA . TYR A 1 96 ? 9.028 -10.231 3.555 1.00 84.31 96 TYR A CA 1
ATOM 788 C C . TYR A 1 96 ? 9.311 -10.982 2.25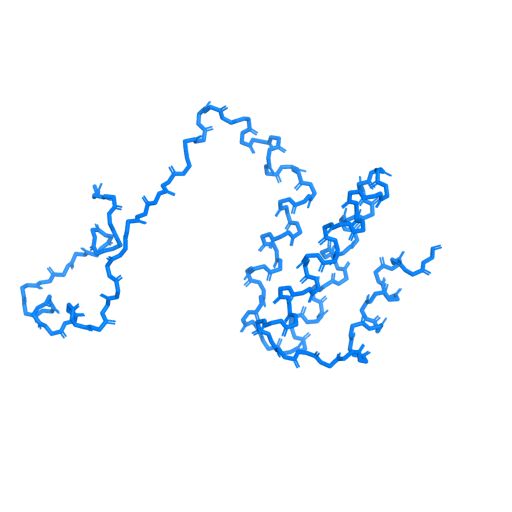1 1.00 84.31 96 TYR A C 1
ATOM 790 O O . TYR A 1 96 ? 10.467 -11.114 1.868 1.00 84.31 96 TYR A O 1
ATOM 798 N N . TRP A 1 97 ? 8.266 -11.422 1.547 1.00 85.88 97 TRP A N 1
ATOM 799 C CA . TRP A 1 97 ? 8.415 -12.143 0.285 1.00 85.88 97 TRP A CA 1
ATOM 800 C C . TRP A 1 97 ? 9.062 -11.287 -0.809 1.00 85.88 97 TRP A C 1
ATOM 802 O O . TRP A 1 97 ? 9.936 -11.759 -1.523 1.00 85.88 97 TRP A O 1
ATOM 812 N N . ALA A 1 98 ? 8.657 -10.023 -0.931 1.00 85.56 98 ALA A N 1
ATOM 813 C CA . ALA A 1 98 ? 9.118 -9.152 -2.006 1.00 85.56 98 ALA A CA 1
ATOM 814 C C . ALA A 1 98 ? 10.515 -8.549 -1.772 1.00 85.56 98 ALA A C 1
ATOM 816 O O . ALA A 1 98 ? 11.136 -8.111 -2.738 1.00 85.56 98 ALA A O 1
ATOM 817 N N . ARG A 1 99 ? 10.992 -8.467 -0.52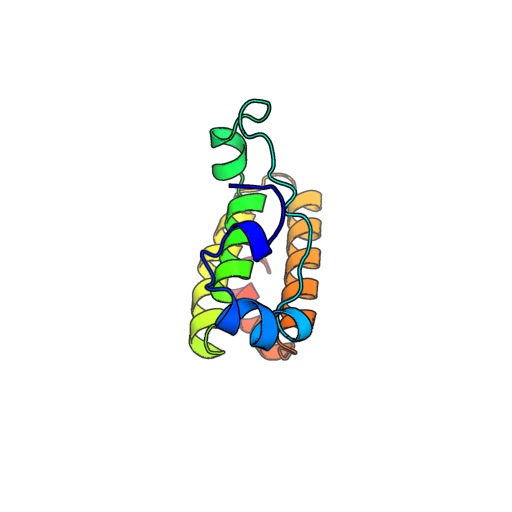0 1.00 84.75 99 ARG A N 1
ATOM 818 C CA . ARG A 1 99 ? 12.259 -7.787 -0.180 1.00 84.75 99 ARG A CA 1
ATOM 819 C C . ARG A 1 99 ? 13.243 -8.599 0.666 1.00 84.75 99 ARG A C 1
ATOM 821 O O . ARG A 1 99 ? 14.301 -8.074 0.985 1.00 84.75 99 ARG A O 1
ATOM 828 N N . GLU A 1 100 ? 12.897 -9.812 1.100 1.00 78.69 100 GLU A N 1
ATOM 829 C CA . GLU A 1 100 ? 13.713 -10.631 2.021 1.00 78.69 100 GLU A CA 1
ATOM 830 C C . GLU A 1 100 ? 14.176 -9.875 3.292 1.00 78.69 100 GLU A C 1
ATOM 832 O O . GLU A 1 100 ? 15.247 -10.115 3.853 1.00 78.69 100 GLU A O 1
ATOM 837 N N . LEU A 1 101 ? 13.361 -8.926 3.767 1.00 73.50 101 LEU A N 1
ATOM 838 C CA . LEU A 1 101 ? 13.726 -8.018 4.858 1.00 73.50 101 LEU A CA 1
ATOM 839 C C . LEU A 1 101 ? 13.961 -8.745 6.192 1.00 73.50 101 LEU A C 1
ATOM 841 O O . LEU A 1 101 ? 13.209 -9.639 6.592 1.00 73.50 101 LEU A O 1
ATOM 845 N N . LYS A 1 102 ? 14.982 -8.299 6.937 1.00 72.19 102 LYS A N 1
ATOM 846 C CA . LYS A 1 102 ? 15.354 -8.886 8.233 1.00 72.19 102 LYS A CA 1
ATOM 847 C C . LYS A 1 102 ? 14.338 -8.539 9.338 1.00 72.19 102 LYS A C 1
ATOM 849 O O . LYS A 1 102 ? 13.918 -7.385 9.442 1.00 72.19 102 LYS A O 1
ATOM 854 N N . PRO A 1 103 ? 14.025 -9.471 10.262 1.00 70.81 103 PRO A N 1
ATOM 855 C CA . PRO A 1 103 ? 13.076 -9.236 11.361 1.00 70.81 103 PRO A CA 1
ATOM 856 C C . PRO A 1 103 ? 13.410 -8.054 12.288 1.00 70.81 103 PRO A C 1
ATOM 858 O O . PRO A 1 103 ? 12.517 -7.463 12.891 1.00 70.81 103 PRO A O 1
ATOM 861 N N . THR A 1 104 ? 14.691 -7.705 12.428 1.00 74.25 104 THR A N 1
ATOM 862 C CA . THR A 1 104 ? 15.159 -6.600 13.281 1.00 74.25 104 THR A CA 1
ATOM 863 C C . THR A 1 104 ? 14.719 -5.228 12.775 1.00 74.25 104 THR A C 1
ATOM 865 O O . THR A 1 104 ? 14.386 -4.365 13.584 1.00 74.25 104 THR A O 1
ATOM 868 N N . GLU A 1 105 ? 14.671 -5.040 11.454 1.00 75.12 105 GLU A N 1
ATOM 869 C CA . GLU A 1 105 ? 14.210 -3.796 10.825 1.00 75.12 105 GLU A CA 1
ATOM 870 C C . GLU A 1 105 ? 12.704 -3.608 11.053 1.00 75.12 105 GLU A C 1
ATOM 872 O O . GLU A 1 105 ? 12.251 -2.527 11.426 1.00 75.12 105 GLU A O 1
ATOM 877 N N . PHE A 1 106 ? 11.928 -4.693 10.951 1.00 75.25 106 PHE A N 1
ATOM 878 C CA . PHE A 1 106 ? 10.486 -4.653 11.197 1.00 75.25 106 PHE A CA 1
ATOM 879 C C . PHE A 1 106 ? 10.126 -4.244 12.621 1.00 75.25 106 PHE A C 1
ATOM 881 O O . PHE A 1 106 ? 9.266 -3.386 12.793 1.00 75.25 106 PHE A O 1
ATOM 888 N N . LYS A 1 107 ? 10.787 -4.808 13.639 1.00 77.38 107 LYS A N 1
ATOM 889 C CA . LYS A 1 107 ? 10.524 -4.436 15.041 1.00 77.38 107 LYS A CA 1
ATOM 890 C C . LYS A 1 107 ? 10.721 -2.941 15.279 1.00 77.38 107 LYS A C 1
ATOM 892 O O . LYS A 1 107 ? 9.891 -2.293 15.907 1.00 77.38 107 LYS A O 1
ATOM 897 N N . ARG A 1 108 ? 11.790 -2.369 14.714 1.00 80.38 108 ARG A N 1
ATOM 898 C CA . ARG A 1 108 ? 12.055 -0.929 14.811 1.00 80.38 108 ARG A CA 1
ATOM 899 C C . ARG A 1 108 ? 10.915 -0.112 14.197 1.00 80.38 108 ARG A C 1
ATOM 901 O O . ARG A 1 108 ? 10.449 0.842 14.810 1.00 80.38 108 ARG A O 1
ATOM 908 N N . VAL A 1 109 ? 10.448 -0.497 13.012 1.00 82.25 109 VAL A N 1
ATOM 909 C CA . VAL A 1 109 ? 9.348 0.183 12.312 1.00 82.25 109 VAL A CA 1
ATOM 910 C C . VAL A 1 109 ? 8.024 0.065 13.071 1.00 82.25 109 VAL A C 1
ATOM 912 O O . VAL A 1 109 ? 7.312 1.061 13.206 1.00 82.25 109 VAL A O 1
ATOM 915 N N . LEU A 1 110 ? 7.689 -1.120 13.586 1.00 81.31 110 LEU A N 1
ATOM 916 C CA . LEU A 1 110 ? 6.446 -1.359 14.328 1.00 81.31 110 LEU A CA 1
ATOM 917 C C . LEU A 1 110 ? 6.378 -0.524 15.613 1.00 81.31 110 LEU A C 1
ATOM 919 O O . LEU A 1 110 ? 5.338 0.081 15.884 1.00 81.31 110 LEU A O 1
ATOM 923 N N . ALA A 1 111 ? 7.498 -0.406 16.333 1.00 81.06 111 ALA A N 1
ATOM 924 C CA . ALA A 1 111 ? 7.608 0.447 17.512 1.00 81.06 111 ALA A CA 1
ATOM 925 C C . ALA A 1 111 ? 7.358 1.931 17.182 1.00 81.06 111 ALA A C 1
ATOM 927 O O . ALA A 1 111 ? 6.583 2.597 17.868 1.00 81.06 111 ALA A O 1
ATOM 928 N N . ILE A 1 112 ? 7.942 2.448 16.090 1.00 80.88 112 ILE A N 1
ATOM 929 C CA . ILE A 1 112 ? 7.703 3.832 15.625 1.00 80.88 112 ILE A CA 1
ATOM 930 C C . ILE A 1 112 ? 6.232 4.029 15.230 1.00 80.88 112 ILE A C 1
ATOM 932 O O . ILE A 1 112 ? 5.649 5.085 15.473 1.00 80.88 112 ILE A O 1
ATOM 936 N N . SER A 1 113 ? 5.617 2.996 14.656 1.00 76.38 113 SER A N 1
ATOM 937 C CA . SER A 1 113 ? 4.230 3.018 14.181 1.00 76.38 113 SER A CA 1
ATOM 938 C C . SER A 1 113 ? 3.189 2.915 15.300 1.00 76.38 113 SER A C 1
ATOM 940 O O . SER A 1 113 ? 1.997 2.956 15.006 1.00 76.38 113 SER A O 1
ATOM 942 N N . LYS A 1 114 ? 3.616 2.764 16.565 1.00 75.25 114 LYS A N 1
ATOM 943 C CA . LYS A 1 114 ? 2.749 2.552 17.741 1.00 75.25 114 LYS A CA 1
ATOM 944 C C . LYS A 1 114 ? 1.815 1.340 17.614 1.00 75.25 114 LYS A C 1
ATOM 946 O O . LYS A 1 114 ? 0.745 1.324 18.207 1.00 75.25 114 LYS A O 1
ATOM 951 N N . LEU A 1 115 ? 2.215 0.331 16.840 1.00 72.94 115 LEU A N 1
ATOM 952 C CA . LEU A 1 115 ? 1.442 -0.903 16.658 1.00 72.94 115 LEU A CA 1
ATOM 953 C C . LEU A 1 115 ? 1.743 -1.971 17.726 1.00 72.94 115 LEU A C 1
ATOM 955 O O . LEU A 1 115 ? 1.070 -2.994 17.750 1.00 72.94 115 LEU A O 1
ATOM 959 N N . GLU A 1 116 ? 2.762 -1.760 18.565 1.00 58.53 116 GLU A N 1
ATOM 960 C CA . GLU A 1 116 ? 3.176 -2.691 19.632 1.00 58.53 116 GLU A CA 1
ATOM 961 C C . GLU A 1 116 ? 2.572 -2.368 21.019 1.00 58.53 116 GLU A C 1
ATOM 963 O O . GLU A 1 116 ? 2.936 -3.025 21.993 1.00 58.53 116 GLU A O 1
ATOM 968 N N . GLN A 1 117 ? 1.692 -1.364 21.126 1.00 50.69 117 GLN A N 1
ATOM 969 C CA . GLN A 1 117 ? 0.992 -0.988 22.369 1.00 50.69 117 GLN A CA 1
ATOM 970 C C . GLN A 1 117 ? -0.420 -1.563 22.402 1.00 50.69 117 GLN A C 1
ATOM 972 O O . GLN A 1 117 ? -0.835 -1.976 23.506 1.00 50.69 117 GLN A O 1
#

Foldseek 3Di:
DDQKPCVVDDDDPVRCVVCVVPDDIDGRDDDDCVVPVVVVQCVDLLNQLVVQLVVLLPPDPVSSLVCLLVSLLSLVPPPDPVVSVVSVVVSVVVSCVSPVDDPVSVVVSCVSNVVVD

InterPro domains:
  IPR006842 Transposase (putative), YhgA-like [PF04754] (3-81)
  IPR051699 Rpn/YhgA-like nuclease [PTHR34611] (2-105)

pLDDT: mean 82.2, std 8.14, range [50.69, 90.94]

Radius of gyration: 18.84 Å; chains: 1; bounding box: 36×20×60 Å